Protein AF-A0A914NQ01-F1 (afdb_monomer_lite)

pLDDT: mean 90.84, std 10.66, range [45.16, 98.5]

Sequence (167 aa):
MDNNDEAKNRKHQFWQTQPVPGLGIKVEENTFIEAPLEVEKIRKEPYSLPEPFSWSEVDLLSNDQLDELYTLLNENYVEDDENMFRFDYGRDFLKWALTPSGWKNYWHCGVRAAGSKLLAFIAAIPALIRIYDKTIQMVEIILCVHKKLRSKRLAPVLIREITRRVN

Structure (mmCIF, N/CA/C/O backbone):
data_AF-A0A914NQ01-F1
#
_entry.id   AF-A0A914NQ01-F1
#
loop_
_atom_site.group_PDB
_atom_site.id
_atom_site.type_symbol
_atom_site.label_atom_id
_atom_site.label_alt_id
_atom_site.label_comp_id
_atom_site.label_asym_id
_atom_site.label_entity_id
_atom_site.label_seq_id
_atom_site.pdbx_PDB_ins_code
_atom_site.Cartn_x
_atom_site.Cartn_y
_atom_site.Cartn_z
_atom_site.occupancy
_atom_site.B_iso_or_equiv
_atom_site.auth_seq_id
_atom_site.auth_comp_id
_atom_site.auth_asym_id
_atom_site.auth_atom_id
_atom_site.pdbx_PDB_model_num
ATOM 1 N N . MET A 1 1 ? 4.210 28.873 -11.752 1.00 45.16 1 MET A N 1
ATOM 2 C CA . MET A 1 1 ? 5.509 28.191 -11.926 1.00 45.16 1 MET A CA 1
ATOM 3 C C . MET A 1 1 ? 5.188 26.786 -12.379 1.00 45.16 1 MET A C 1
ATOM 5 O O . MET A 1 1 ? 4.263 26.212 -11.818 1.00 45.16 1 MET A O 1
ATOM 9 N N . ASP A 1 2 ? 5.847 26.274 -13.416 1.00 49.50 2 ASP A N 1
ATOM 10 C CA . ASP A 1 2 ? 5.610 24.897 -13.857 1.00 49.50 2 ASP A CA 1
ATOM 11 C C . ASP A 1 2 ? 5.926 23.935 -12.703 1.00 49.50 2 ASP A C 1
ATOM 13 O O . ASP A 1 2 ? 6.991 24.030 -12.089 1.00 49.50 2 ASP A O 1
ATOM 17 N N . ASN A 1 3 ? 5.023 22.991 -12.414 1.00 57.00 3 ASN A N 1
ATOM 18 C CA . ASN A 1 3 ? 5.181 21.987 -11.344 1.00 57.00 3 ASN A CA 1
ATOM 19 C C . ASN A 1 3 ? 6.533 21.244 -11.410 1.00 57.00 3 ASN A C 1
ATOM 21 O O . ASN A 1 3 ? 7.048 20.759 -10.401 1.00 57.00 3 ASN A O 1
ATOM 25 N N . ASN A 1 4 ? 7.124 21.172 -12.604 1.00 59.50 4 ASN A N 1
ATOM 26 C CA . ASN A 1 4 ? 8.396 20.511 -12.860 1.00 59.50 4 ASN A CA 1
ATOM 27 C C . ASN A 1 4 ? 9.608 21.277 -12.288 1.00 59.50 4 ASN A C 1
ATOM 29 O O . ASN A 1 4 ? 10.598 20.658 -11.896 1.00 59.50 4 ASN A O 1
ATOM 33 N N . ASP A 1 5 ? 9.535 22.607 -12.192 1.00 64.38 5 ASP A N 1
ATOM 34 C CA . ASP A 1 5 ? 10.613 23.428 -11.628 1.00 64.38 5 ASP A CA 1
ATOM 35 C C . ASP A 1 5 ? 10.584 23.438 -10.095 1.00 64.38 5 ASP A C 1
ATOM 37 O O . ASP A 1 5 ? 11.636 23.454 -9.452 1.00 64.38 5 ASP A O 1
ATOM 41 N N . GLU A 1 6 ? 9.401 23.324 -9.483 1.00 71.50 6 GLU A N 1
ATOM 42 C CA . GLU A 1 6 ? 9.300 23.128 -8.034 1.00 71.50 6 GLU A CA 1
ATOM 43 C C . GLU A 1 6 ? 9.883 21.784 -7.587 1.00 71.50 6 GLU A C 1
ATOM 45 O O . GLU A 1 6 ? 10.572 21.719 -6.567 1.00 71.50 6 GLU A O 1
ATOM 50 N N . ALA A 1 7 ? 9.636 20.709 -8.342 1.00 77.44 7 ALA A N 1
ATOM 51 C CA . ALA A 1 7 ? 10.122 19.373 -8.006 1.00 77.44 7 ALA A CA 1
ATOM 52 C C . ALA A 1 7 ? 11.658 19.293 -8.013 1.00 77.44 7 ALA A C 1
ATOM 54 O O . ALA A 1 7 ? 12.250 18.747 -7.083 1.00 77.44 7 ALA A O 1
ATOM 55 N N . LYS A 1 8 ? 12.318 19.899 -9.010 1.00 74.44 8 LYS A N 1
ATOM 56 C CA . LYS A 1 8 ? 13.790 19.924 -9.115 1.00 74.44 8 LYS A CA 1
ATOM 57 C C . LYS A 1 8 ? 14.463 20.605 -7.922 1.00 74.44 8 LYS A C 1
ATOM 59 O O . LYS A 1 8 ? 15.559 20.214 -7.531 1.00 74.44 8 LYS A O 1
ATOM 64 N N . ASN A 1 9 ? 13.794 21.591 -7.327 1.00 77.25 9 ASN A N 1
ATOM 65 C CA . ASN A 1 9 ? 14.318 22.367 -6.205 1.00 77.25 9 ASN A CA 1
ATOM 66 C C . ASN A 1 9 ? 14.029 21.728 -4.830 1.00 77.25 9 ASN A C 1
ATOM 68 O O . ASN A 1 9 ? 14.528 22.207 -3.810 1.00 77.25 9 ASN A O 1
ATOM 72 N N . ARG A 1 10 ? 13.241 20.643 -4.761 1.00 84.38 10 ARG A N 1
ATOM 73 C CA . ARG A 1 10 ? 12.895 19.960 -3.503 1.00 84.38 10 ARG A CA 1
ATOM 74 C C . ARG A 1 10 ? 13.868 18.824 -3.175 1.00 84.38 10 ARG A C 1
ATOM 76 O O . ARG A 1 10 ? 14.221 17.989 -4.002 1.00 84.38 10 ARG A O 1
ATOM 83 N N . LYS A 1 11 ? 14.254 18.725 -1.896 1.00 87.19 11 LYS A N 1
ATOM 84 C CA . LYS A 1 11 ? 15.086 17.622 -1.386 1.00 87.19 11 LYS A CA 1
ATOM 85 C C . LYS A 1 11 ? 14.224 16.427 -0.964 1.00 87.19 11 LYS A C 1
ATOM 87 O O . LYS A 1 11 ? 13.665 16.406 0.134 1.00 87.19 11 LYS A O 1
ATOM 92 N N . HIS A 1 12 ? 14.164 15.395 -1.802 1.00 91.19 12 HIS A N 1
ATOM 93 C CA . HIS A 1 12 ? 13.368 14.185 -1.562 1.00 91.19 12 HIS A CA 1
ATOM 94 C C . HIS A 1 12 ? 14.128 13.120 -0.745 1.00 91.19 12 HIS A C 1
ATOM 96 O O . HIS A 1 12 ? 14.523 12.087 -1.274 1.00 91.19 12 HIS A O 1
ATOM 102 N N . GLN A 1 13 ? 14.305 13.352 0.563 1.00 92.81 13 GLN A N 1
ATOM 103 C CA . GLN A 1 13 ? 15.127 12.501 1.452 1.00 92.81 13 GLN A CA 1
ATOM 104 C C . GLN A 1 13 ? 14.793 11.000 1.398 1.00 92.81 13 GLN A C 1
ATOM 106 O O . GLN A 1 13 ? 15.689 10.171 1.485 1.00 92.81 13 GLN A O 1
ATOM 111 N N . PHE A 1 14 ? 13.507 10.648 1.296 1.00 95.25 14 PHE A N 1
ATOM 112 C CA . PHE A 1 14 ? 13.089 9.249 1.200 1.00 95.25 14 PHE A CA 1
ATOM 113 C C . PHE A 1 14 ? 13.419 8.666 -0.178 1.00 95.25 14 PHE A C 1
ATOM 115 O O . PHE A 1 14 ? 14.150 7.684 -0.259 1.00 95.25 14 PHE A O 1
ATOM 122 N N . TRP A 1 15 ? 12.933 9.297 -1.251 1.00 95.38 15 TRP A N 1
ATOM 123 C CA . TRP A 1 15 ? 13.057 8.788 -2.621 1.00 95.38 15 TRP A CA 1
ATOM 124 C C . TRP A 1 15 ? 14.495 8.717 -3.131 1.00 95.38 15 TRP A C 1
ATOM 126 O O . TRP A 1 15 ? 14.803 7.830 -3.911 1.00 95.38 15 TRP A O 1
ATOM 136 N N . GLN A 1 16 ? 15.396 9.560 -2.617 1.00 93.50 16 GLN A N 1
ATOM 137 C CA . GLN A 1 16 ? 16.838 9.462 -2.887 1.00 93.50 16 GLN A CA 1
ATOM 138 C C . GLN A 1 16 ? 17.465 8.129 -2.437 1.00 93.50 16 GLN A C 1
ATOM 140 O O . GLN A 1 16 ? 18.587 7.831 -2.824 1.00 93.50 16 GLN A O 1
ATOM 145 N N . THR A 1 17 ? 16.767 7.347 -1.607 1.00 94.06 17 THR A N 1
ATOM 146 C CA . THR A 1 17 ? 17.218 6.032 -1.119 1.00 94.06 17 THR A C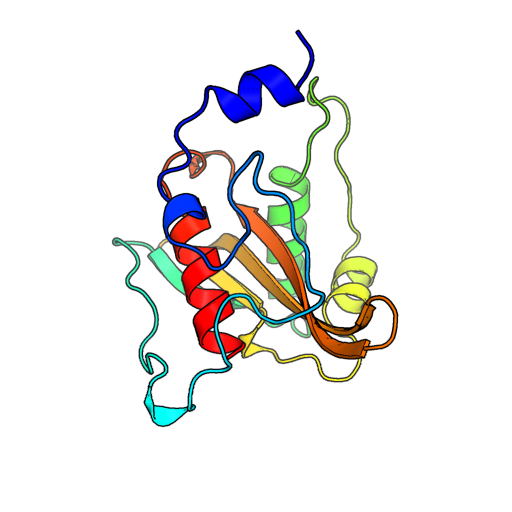A 1
ATOM 147 C C . THR A 1 17 ? 16.464 4.863 -1.751 1.00 94.06 17 THR A C 1
ATOM 149 O O . THR A 1 17 ? 16.600 3.741 -1.278 1.00 94.06 17 THR A O 1
ATOM 152 N N . GLN A 1 18 ? 15.574 5.122 -2.712 1.00 96.38 18 GLN A N 1
ATOM 153 C CA . GLN A 1 18 ? 14.716 4.106 -3.327 1.00 96.38 18 GLN A CA 1
ATOM 154 C C . GLN A 1 18 ? 15.193 3.810 -4.756 1.00 96.38 18 GLN A C 1
ATOM 156 O O . GLN A 1 18 ? 15.761 4.707 -5.384 1.00 96.38 18 GLN A O 1
ATOM 161 N N . PRO A 1 19 ? 14.931 2.604 -5.294 1.00 95.25 19 PRO A N 1
ATOM 162 C CA . PRO A 1 19 ? 15.317 2.222 -6.651 1.00 95.25 19 PRO A CA 1
ATOM 163 C C . PRO A 1 19 ? 14.394 2.883 -7.685 1.00 95.25 19 PRO A C 1
ATOM 165 O O . PRO A 1 19 ? 13.566 2.234 -8.318 1.00 95.25 19 PRO A O 1
ATOM 168 N N . VAL A 1 20 ? 14.503 4.203 -7.822 1.00 94.94 20 VAL A N 1
ATOM 169 C CA . VAL A 1 20 ? 13.789 5.024 -8.807 1.00 94.94 20 VAL A CA 1
ATOM 170 C C . VAL A 1 20 ? 14.776 5.983 -9.478 1.00 94.94 20 VAL A C 1
ATOM 172 O O . VAL A 1 20 ? 15.729 6.419 -8.825 1.00 94.94 20 VAL A O 1
ATOM 175 N N . PRO A 1 21 ? 14.593 6.344 -10.761 1.00 92.69 21 PRO A N 1
ATOM 176 C CA . PRO A 1 21 ? 15.502 7.270 -11.422 1.00 92.69 21 PRO A CA 1
ATOM 177 C C . PRO A 1 21 ? 15.472 8.640 -10.739 1.00 92.69 21 PRO A C 1
ATOM 179 O O . PRO A 1 21 ? 14.413 9.144 -10.358 1.00 92.69 21 PRO A O 1
ATOM 182 N N . GLY A 1 22 ? 16.640 9.262 -10.603 1.00 88.56 22 GLY A N 1
ATOM 183 C CA . GLY A 1 22 ? 16.742 10.636 -10.123 1.00 88.56 22 GLY A CA 1
ATOM 184 C C . GLY A 1 22 ? 16.104 11.633 -11.095 1.00 88.56 22 GLY A C 1
ATOM 185 O O . GLY A 1 22 ? 16.069 11.413 -12.308 1.00 88.56 22 GLY A O 1
ATOM 186 N N . LEU A 1 23 ? 15.632 12.768 -10.570 1.00 88.31 23 LEU A N 1
ATOM 187 C CA . LEU A 1 23 ? 15.094 13.847 -11.401 1.00 88.31 23 LEU A CA 1
ATOM 188 C C . LEU A 1 23 ? 16.161 14.346 -12.388 1.00 88.31 23 LEU A C 1
ATOM 190 O O . LEU A 1 23 ? 17.277 14.674 -11.990 1.00 88.31 23 LEU A O 1
ATOM 194 N N . GLY A 1 24 ? 15.804 14.418 -13.672 1.00 84.25 24 GLY A N 1
ATOM 195 C CA . GLY A 1 24 ? 16.699 14.873 -14.742 1.00 84.25 24 GLY A CA 1
ATOM 196 C C . GLY A 1 24 ? 17.671 13.816 -15.277 1.00 84.25 24 GLY A C 1
ATOM 197 O O . GLY A 1 24 ? 18.418 14.119 -16.204 1.00 84.25 24 GLY A O 1
ATOM 198 N N . ILE A 1 25 ? 17.656 12.585 -14.752 1.00 88.00 25 ILE A N 1
ATOM 199 C CA . ILE A 1 25 ? 18.428 11.478 -15.327 1.00 88.00 25 ILE A CA 1
ATOM 200 C C . ILE A 1 25 ? 17.735 10.991 -16.603 1.00 88.00 25 ILE A C 1
ATOM 202 O O . ILE A 1 25 ? 16.537 10.702 -16.606 1.00 88.00 25 ILE A O 1
ATOM 206 N N . LYS A 1 26 ? 18.500 10.875 -17.690 1.00 91.19 26 LYS A N 1
ATOM 207 C CA . LYS A 1 26 ? 18.041 10.247 -18.929 1.00 91.19 26 LYS A CA 1
ATOM 208 C C . LYS A 1 26 ? 18.172 8.729 -18.797 1.00 91.19 26 LYS A C 1
ATOM 210 O O . LYS A 1 26 ? 19.260 8.228 -18.537 1.00 91.19 26 LYS A O 1
ATOM 215 N N . VAL A 1 27 ? 17.064 8.012 -18.966 1.00 92.19 27 VAL A N 1
ATOM 216 C CA . VAL A 1 27 ? 17.040 6.542 -18.963 1.00 92.19 27 VAL A CA 1
ATOM 217 C C . VAL A 1 27 ? 17.321 6.050 -20.380 1.00 92.19 27 VAL A C 1
ATOM 219 O O . VAL A 1 27 ? 16.594 6.407 -21.306 1.00 92.19 27 VAL A O 1
ATOM 222 N N . GLU A 1 28 ? 18.385 5.267 -20.552 1.00 93.62 28 GLU A N 1
ATOM 223 C CA . GLU A 1 28 ? 18.828 4.779 -21.869 1.00 93.62 28 GLU A CA 1
ATOM 224 C C . GLU A 1 28 ? 18.459 3.311 -22.122 1.00 93.62 28 GLU A C 1
ATOM 226 O O . GLU A 1 28 ? 18.387 2.885 -23.272 1.00 93.62 28 GLU A O 1
ATOM 231 N N . GLU A 1 29 ? 18.150 2.555 -21.065 1.00 92.94 29 GLU A N 1
ATOM 232 C CA . GLU A 1 29 ? 17.853 1.125 -21.138 1.00 92.94 29 GLU A CA 1
ATOM 233 C C . GLU A 1 29 ? 16.543 0.770 -20.421 1.00 92.94 29 GLU A C 1
ATOM 235 O O . GLU A 1 29 ? 16.242 1.276 -19.339 1.00 92.94 29 GLU A O 1
ATOM 240 N N . ASN A 1 30 ? 15.771 -0.152 -21.006 1.00 93.00 30 ASN A N 1
ATOM 241 C CA . ASN A 1 30 ? 14.576 -0.732 -20.389 1.00 93.00 30 ASN A CA 1
ATOM 242 C C . ASN A 1 30 ? 14.981 -1.905 -19.480 1.00 93.00 30 ASN A C 1
ATOM 244 O O . ASN A 1 30 ? 14.906 -3.062 -19.895 1.00 93.00 30 ASN A O 1
ATOM 248 N N . THR A 1 31 ? 15.473 -1.638 -18.270 1.00 92.38 31 THR A N 1
ATOM 249 C CA . THR A 1 31 ? 15.915 -2.678 -17.321 1.00 92.38 31 THR A CA 1
ATOM 250 C C . THR A 1 31 ? 15.604 -2.314 -15.865 1.00 92.38 31 THR A C 1
ATOM 252 O O . THR A 1 31 ? 15.124 -1.218 -15.578 1.00 92.38 31 THR A O 1
ATOM 255 N N . PHE A 1 32 ? 15.825 -3.255 -14.945 1.00 91.44 32 PHE A N 1
ATOM 256 C CA . PHE A 1 32 ? 15.694 -3.019 -13.509 1.00 91.44 32 PHE A CA 1
ATOM 257 C C . PHE A 1 32 ? 16.762 -2.033 -13.013 1.00 91.44 32 PHE A C 1
ATOM 259 O O . PHE A 1 32 ? 17.892 -2.038 -13.493 1.00 91.44 32 PHE A O 1
ATOM 266 N N . ILE A 1 33 ? 16.410 -1.203 -12.029 1.00 93.38 33 ILE A N 1
ATOM 267 C CA . ILE A 1 33 ? 17.367 -0.283 -11.388 1.00 93.38 33 ILE A CA 1
ATOM 268 C C . ILE A 1 33 ? 18.263 -1.056 -10.418 1.00 93.38 33 ILE A C 1
ATOM 270 O O . ILE A 1 33 ? 19.477 -0.886 -10.411 1.00 93.38 33 ILE A O 1
ATOM 274 N N . GLU A 1 34 ? 17.657 -1.955 -9.646 1.00 91.50 34 GLU A N 1
ATOM 275 C CA . GLU A 1 34 ? 18.335 -2.920 -8.786 1.00 91.50 34 GLU A CA 1
ATOM 276 C C . GLU A 1 34 ? 17.865 -4.324 -9.171 1.00 91.50 34 GLU A C 1
ATOM 278 O O . GLU A 1 34 ? 16.684 -4.530 -9.461 1.00 91.50 34 GLU A O 1
ATOM 283 N N . ALA A 1 35 ? 18.786 -5.287 -9.212 1.00 87.75 35 ALA A N 1
ATOM 284 C CA . ALA A 1 35 ? 18.438 -6.671 -9.516 1.00 87.75 35 ALA A CA 1
ATOM 285 C C . ALA A 1 35 ? 17.520 -7.258 -8.424 1.00 87.75 35 ALA A C 1
ATOM 287 O O . ALA A 1 35 ? 17.637 -6.857 -7.262 1.00 87.75 35 ALA A O 1
ATOM 288 N N . PRO A 1 36 ? 16.643 -8.226 -8.762 1.00 87.69 36 PRO A N 1
ATOM 289 C CA . PRO A 1 36 ? 15.819 -8.909 -7.772 1.00 87.69 36 PRO A CA 1
ATOM 290 C C . PRO A 1 36 ? 16.660 -9.471 -6.624 1.00 87.69 36 PRO A C 1
ATOM 292 O O . PRO A 1 36 ? 17.701 -10.096 -6.843 1.00 87.69 36 PRO A O 1
ATOM 295 N N . LEU A 1 37 ? 16.200 -9.243 -5.396 1.00 89.94 37 LEU A N 1
ATOM 296 C CA . LEU A 1 37 ? 16.843 -9.776 -4.203 1.00 89.94 37 LEU A CA 1
ATOM 297 C C . LEU A 1 37 ? 16.510 -11.262 -4.042 1.00 89.94 37 LEU A C 1
ATOM 299 O O . LEU A 1 37 ? 15.396 -11.699 -4.320 1.00 89.94 37 LEU A O 1
ATOM 303 N N . GLU A 1 38 ? 17.473 -12.029 -3.535 1.00 92.56 38 GLU A N 1
ATOM 304 C CA . GLU A 1 38 ? 17.213 -13.373 -3.014 1.00 92.56 38 GLU A CA 1
ATOM 305 C C . GLU A 1 38 ? 16.305 -13.277 -1.784 1.00 92.56 38 GLU A C 1
ATOM 307 O O . GLU A 1 38 ? 16.502 -12.401 -0.934 1.00 92.56 38 GLU A O 1
ATOM 312 N N . VAL A 1 39 ? 15.345 -14.197 -1.663 1.00 91.06 39 VAL A N 1
ATOM 313 C CA . VAL A 1 39 ? 14.330 -14.184 -0.595 1.00 91.06 39 VAL A CA 1
ATOM 314 C C . VAL A 1 39 ? 14.975 -14.192 0.796 1.00 91.06 39 VAL A C 1
ATOM 316 O O . VAL A 1 39 ? 14.499 -13.546 1.727 1.00 91.06 39 VAL A O 1
ATOM 319 N N . GLU A 1 40 ? 16.121 -14.852 0.938 1.00 94.12 40 GLU A N 1
ATOM 320 C CA . GLU A 1 40 ? 16.896 -14.948 2.174 1.00 94.12 40 GLU A CA 1
ATOM 321 C C . GLU A 1 40 ? 17.482 -13.605 2.626 1.00 94.12 40 GLU A C 1
ATOM 323 O O . GLU A 1 40 ? 17.720 -13.409 3.821 1.00 94.12 40 GLU A O 1
ATOM 328 N N . LYS A 1 41 ? 17.712 -12.680 1.686 1.00 93.81 41 LYS A N 1
ATOM 329 C CA . LYS A 1 41 ? 18.238 -11.331 1.949 1.00 93.81 41 LYS A CA 1
ATOM 330 C C . LYS A 1 41 ? 17.131 -10.342 2.320 1.00 93.81 41 LYS A C 1
ATOM 332 O O . LYS A 1 41 ? 17.430 -9.227 2.751 1.00 93.81 41 LYS A O 1
ATOM 337 N N . ILE A 1 42 ? 15.863 -10.731 2.183 1.00 94.81 42 ILE A N 1
ATOM 338 C CA . ILE A 1 42 ? 14.717 -9.892 2.528 1.00 94.81 42 ILE A CA 1
ATOM 339 C C . ILE A 1 42 ? 14.517 -9.894 4.042 1.00 94.81 42 ILE A C 1
ATOM 341 O O . ILE A 1 42 ? 14.595 -10.914 4.731 1.00 94.81 42 ILE A O 1
ATOM 345 N N . ARG A 1 43 ? 14.227 -8.711 4.586 1.00 96.06 43 ARG A N 1
ATOM 346 C CA . ARG A 1 43 ? 13.894 -8.540 6.000 1.00 96.06 43 ARG A CA 1
ATOM 347 C C . ARG A 1 43 ? 12.657 -9.381 6.361 1.00 96.06 43 ARG A C 1
ATOM 349 O O . ARG A 1 43 ? 11.569 -9.160 5.833 1.00 96.06 43 ARG A O 1
ATOM 356 N N . LYS A 1 44 ? 12.813 -10.293 7.323 1.00 95.56 44 LYS A N 1
ATOM 357 C CA . LYS A 1 44 ? 11.733 -11.185 7.788 1.00 95.56 44 LYS A CA 1
ATOM 358 C C . LYS A 1 44 ? 10.722 -10.478 8.692 1.00 95.56 44 LYS A C 1
ATOM 360 O O . LYS A 1 44 ? 9.521 -10.663 8.535 1.00 95.56 44 LYS A O 1
ATOM 365 N N . GLU A 1 45 ? 11.218 -9.625 9.583 1.00 96.62 45 GLU A N 1
ATOM 366 C CA . GLU A 1 45 ? 10.389 -8.912 10.556 1.00 96.62 45 GLU A CA 1
ATOM 367 C C . GLU A 1 45 ? 9.784 -7.623 9.980 1.00 96.62 45 GLU A C 1
ATOM 369 O O . GLU A 1 45 ? 10.463 -6.919 9.223 1.00 96.62 45 GLU A O 1
ATOM 374 N N . PRO A 1 46 ? 8.563 -7.233 10.382 1.00 97.44 46 PRO A N 1
ATOM 375 C CA . PRO A 1 46 ? 7.978 -5.954 9.994 1.00 97.44 46 PRO A CA 1
ATOM 376 C C . PRO A 1 46 ? 8.859 -4.753 10.363 1.00 97.44 46 PRO A C 1
ATOM 378 O O . PRO A 1 46 ? 9.675 -4.797 11.295 1.00 97.44 46 PRO A O 1
ATOM 381 N N . TYR A 1 47 ? 8.705 -3.642 9.644 1.00 97.44 47 TYR A N 1
ATOM 382 C CA . TYR A 1 47 ? 9.298 -2.372 10.072 1.00 97.44 47 TYR A CA 1
ATOM 383 C C . TYR A 1 47 ? 8.655 -1.878 11.374 1.00 97.44 47 TYR A C 1
ATOM 385 O O . TYR A 1 47 ? 7.459 -2.045 11.595 1.00 97.44 47 TYR A O 1
ATOM 393 N N . SER A 1 48 ? 9.444 -1.255 12.247 1.00 95.69 48 SER A N 1
ATOM 394 C CA . SER A 1 48 ? 8.946 -0.760 13.532 1.00 95.69 48 SER A CA 1
ATOM 395 C C . SER A 1 48 ? 7.999 0.428 13.349 1.00 95.69 48 SER A C 1
ATOM 397 O O . SER A 1 48 ? 8.264 1.329 12.550 1.00 95.69 48 SER A O 1
ATOM 399 N N . LEU A 1 49 ? 6.931 0.448 14.142 1.00 94.94 49 LEU A N 1
ATOM 400 C CA . LEU A 1 49 ? 6.036 1.588 14.310 1.00 94.94 49 LEU A CA 1
ATOM 401 C C . LEU A 1 49 ? 6.221 2.166 15.721 1.00 94.94 49 LEU A C 1
ATOM 403 O O . LEU A 1 49 ? 6.551 1.416 16.639 1.00 94.94 49 LEU A O 1
ATOM 407 N N . PRO A 1 50 ? 6.051 3.484 15.915 1.00 90.69 50 PRO A N 1
ATOM 408 C CA . PRO A 1 50 ? 6.065 4.055 17.253 1.00 90.69 50 PRO A CA 1
ATOM 409 C C . PRO A 1 50 ? 4.796 3.658 18.017 1.00 90.69 50 PRO A C 1
ATOM 411 O O . PRO A 1 50 ? 3.716 3.600 17.435 1.00 90.69 50 PRO A O 1
ATOM 414 N N . GLU A 1 51 ? 4.903 3.454 19.328 1.00 89.81 51 GLU A N 1
ATOM 415 C CA . GLU A 1 51 ? 3.730 3.334 20.203 1.00 89.81 51 GLU A CA 1
ATOM 416 C C . GLU A 1 51 ? 2.823 4.579 20.065 1.00 89.81 51 GLU A C 1
ATOM 418 O O . GLU A 1 51 ? 3.341 5.698 19.947 1.00 89.81 51 GLU A O 1
ATOM 423 N N . PRO A 1 52 ? 1.480 4.441 20.073 1.00 92.06 52 PRO A N 1
ATOM 424 C CA . PRO A 1 52 ? 0.684 3.225 20.285 1.00 92.06 52 PRO A CA 1
ATOM 425 C C . PRO A 1 52 ? 0.239 2.542 18.974 1.00 92.06 52 PRO A C 1
ATOM 427 O O . PRO A 1 52 ? -0.872 2.005 18.900 1.00 92.06 52 PRO A O 1
ATOM 430 N N . PHE A 1 53 ? 1.023 2.654 17.895 1.00 95.25 53 PHE A N 1
ATOM 431 C CA . PHE A 1 53 ? 0.640 2.137 16.582 1.00 95.25 53 PHE A CA 1
ATOM 432 C C . PHE A 1 53 ? 1.099 0.696 16.366 1.00 95.25 53 PHE A C 1
ATOM 434 O O . PHE A 1 53 ? 2.236 0.339 16.664 1.00 95.25 53 PHE A O 1
ATOM 441 N N . SER A 1 54 ? 0.236 -0.106 15.749 1.00 96.19 54 SER A N 1
ATOM 442 C CA . SER A 1 54 ? 0.533 -1.485 15.371 1.00 96.19 54 SER A CA 1
ATOM 443 C C . SER A 1 54 ? 0.110 -1.788 13.936 1.00 96.19 54 SER A C 1
ATOM 445 O O . SER A 1 54 ? -0.790 -1.155 13.374 1.00 96.19 54 SER A O 1
ATOM 447 N N . TRP A 1 55 ? 0.785 -2.769 13.336 1.00 97.19 55 TRP A N 1
ATOM 448 C CA . TRP A 1 55 ? 0.392 -3.331 12.050 1.00 97.19 55 TRP A CA 1
ATOM 449 C C . TRP A 1 55 ? -0.860 -4.193 12.199 1.00 97.19 55 TRP A C 1
ATOM 451 O O . TRP A 1 55 ? -1.053 -4.869 13.206 1.00 97.19 55 TRP A O 1
ATOM 461 N N . SER A 1 56 ? -1.681 -4.201 11.158 1.00 96.25 56 SER A N 1
ATOM 462 C CA . SER A 1 56 ? -2.819 -5.102 10.995 1.00 96.25 56 SER A CA 1
ATOM 463 C C . SER A 1 56 ? -2.943 -5.504 9.530 1.00 96.25 56 SER A C 1
ATOM 465 O O . SER A 1 56 ? -2.526 -4.755 8.646 1.00 96.25 56 SER A O 1
ATOM 467 N N . GLU A 1 57 ? -3.496 -6.680 9.271 1.00 96.69 57 GLU A N 1
ATOM 468 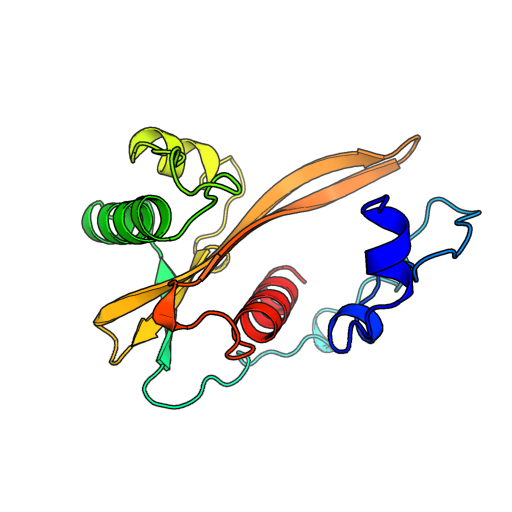C CA . GLU A 1 57 ? -3.943 -7.080 7.936 1.00 96.69 57 GLU A CA 1
ATOM 469 C C . GLU A 1 57 ? -5.436 -6.778 7.845 1.00 96.69 57 GLU A C 1
ATOM 471 O O . GLU A 1 57 ? -6.188 -7.175 8.736 1.00 96.69 57 GLU A O 1
ATOM 476 N N . VAL A 1 58 ? -5.847 -6.021 6.829 1.00 97.31 58 VAL A N 1
ATOM 477 C CA . VAL A 1 58 ? -7.247 -5.620 6.655 1.00 97.31 58 VAL A CA 1
ATOM 478 C C . VAL A 1 58 ? -7.951 -6.642 5.769 1.00 97.31 58 VAL A C 1
ATOM 480 O O . VAL A 1 58 ? -7.726 -6.688 4.559 1.00 97.31 58 VAL A O 1
ATOM 483 N N . ASP A 1 59 ? -8.817 -7.445 6.378 1.00 96.44 59 ASP A N 1
ATOM 484 C CA . ASP A 1 59 ? -9.591 -8.467 5.679 1.00 96.44 59 ASP A CA 1
ATOM 485 C C . ASP A 1 59 ? -10.813 -7.855 4.984 1.00 96.44 59 ASP A C 1
ATOM 487 O O . ASP A 1 59 ? -11.826 -7.555 5.613 1.00 96.44 59 ASP A O 1
ATOM 491 N N . LEU A 1 60 ? -10.740 -7.716 3.661 1.00 96.44 60 LEU A N 1
ATOM 492 C CA . LEU A 1 60 ? -11.822 -7.155 2.843 1.00 96.44 60 LEU A CA 1
ATOM 493 C C . LEU A 1 60 ? -12.981 -8.135 2.598 1.00 96.44 60 LEU A C 1
ATOM 495 O O . LEU A 1 60 ? -13.965 -7.784 1.940 1.00 96.44 60 LEU A O 1
ATOM 499 N N . LEU A 1 61 ? -12.881 -9.369 3.100 1.00 95.50 61 LEU A N 1
ATOM 500 C CA . LEU A 1 61 ? -14.005 -10.301 3.157 1.00 95.50 61 LEU A CA 1
ATOM 501 C C . LEU A 1 61 ? -14.860 -10.084 4.413 1.00 95.50 61 LEU A C 1
ATOM 503 O O . LEU A 1 61 ? -16.029 -10.472 4.410 1.00 95.50 61 LEU A O 1
ATOM 507 N N . SER A 1 62 ? -14.315 -9.421 5.438 1.00 97.00 62 SER A N 1
ATOM 508 C CA . SER A 1 62 ? -15.062 -8.958 6.604 1.00 97.00 62 SER A CA 1
ATOM 509 C C . SER A 1 62 ? -15.735 -7.618 6.314 1.00 97.00 62 SER A C 1
ATOM 511 O O . SER A 1 62 ? -15.071 -6.632 5.994 1.00 97.00 62 SER A O 1
ATOM 513 N N . ASN A 1 63 ? -17.060 -7.566 6.469 1.00 96.69 63 ASN A N 1
ATOM 514 C CA . ASN A 1 63 ? -17.821 -6.329 6.277 1.00 96.69 63 ASN A CA 1
ATOM 515 C C . ASN A 1 63 ? -17.372 -5.231 7.251 1.00 96.69 63 ASN A C 1
ATOM 517 O O . ASN A 1 63 ? -17.246 -4.084 6.843 1.00 96.69 63 ASN A O 1
ATOM 521 N N . ASP A 1 64 ? -17.051 -5.581 8.500 1.00 96.38 64 ASP A N 1
ATOM 522 C CA . ASP A 1 64 ? -16.618 -4.603 9.503 1.00 96.38 64 ASP A CA 1
ATOM 523 C C . ASP A 1 64 ? -15.302 -3.933 9.088 1.00 96.38 64 ASP A C 1
ATOM 525 O O . ASP A 1 64 ? -15.178 -2.712 9.116 1.00 96.38 64 ASP A O 1
ATOM 529 N N . GLN A 1 65 ? -14.324 -4.719 8.634 1.00 96.94 65 GLN A N 1
ATOM 530 C CA . GLN A 1 65 ? -13.024 -4.184 8.225 1.00 96.94 65 GLN A CA 1
ATOM 531 C C . GLN A 1 65 ? -13.081 -3.465 6.869 1.00 96.94 65 GLN A C 1
ATOM 533 O O . GLN A 1 65 ? -12.353 -2.492 6.655 1.00 96.94 65 GLN A O 1
ATOM 538 N N . LEU A 1 66 ? -13.962 -3.901 5.964 1.00 97.38 66 LEU A N 1
ATOM 539 C CA . LEU A 1 66 ? -14.249 -3.185 4.722 1.00 97.38 66 LEU A CA 1
ATOM 540 C C . LEU A 1 66 ? -14.870 -1.810 5.007 1.00 97.38 66 LEU A C 1
ATOM 542 O O . LEU A 1 66 ? -14.479 -0.822 4.384 1.00 97.38 66 LEU A O 1
ATOM 546 N N . ASP A 1 67 ? -15.773 -1.728 5.983 1.00 96.69 67 ASP A N 1
ATOM 547 C CA . ASP A 1 67 ? -16.382 -0.481 6.446 1.00 96.69 67 ASP A CA 1
ATOM 548 C C . ASP A 1 67 ? -15.355 0.468 7.070 1.00 96.69 67 ASP A C 1
ATOM 550 O O . ASP A 1 67 ? -15.394 1.681 6.831 1.00 96.69 67 ASP A O 1
ATOM 554 N N . GLU A 1 68 ? -14.391 -0.068 7.817 1.00 96.19 68 GLU A N 1
ATOM 555 C CA . GLU A 1 68 ? -13.269 0.714 8.334 1.00 96.19 68 GLU A CA 1
ATOM 556 C C . GLU A 1 68 ? -12.405 1.301 7.212 1.00 96.19 68 GLU A C 1
ATOM 558 O O . GLU A 1 68 ? -12.057 2.486 7.255 1.00 96.19 68 GLU A O 1
ATOM 563 N N . LEU A 1 69 ? -12.068 0.497 6.195 1.00 96.44 69 LEU A N 1
ATOM 564 C CA . LEU A 1 69 ? -11.284 0.962 5.051 1.00 96.44 69 LEU A CA 1
ATOM 565 C C . LEU A 1 69 ? -12.048 2.013 4.240 1.00 96.44 69 LEU A C 1
ATOM 567 O O . LEU A 1 69 ? -11.481 3.054 3.901 1.00 96.44 69 LEU A O 1
ATOM 571 N N . TYR A 1 70 ? -13.327 1.757 3.965 1.00 95.81 70 TYR A N 1
ATOM 572 C CA . TYR A 1 70 ? -14.225 2.707 3.315 1.00 95.81 70 TYR A CA 1
ATOM 573 C C . TYR A 1 70 ? -14.216 4.050 4.047 1.00 95.81 70 TYR A C 1
ATOM 575 O O . TYR A 1 70 ? -13.962 5.090 3.441 1.00 95.81 70 TYR A O 1
ATOM 583 N N . THR A 1 71 ? -14.411 4.023 5.367 1.00 94.88 71 THR A N 1
ATOM 584 C CA . THR A 1 71 ? -14.434 5.230 6.201 1.00 94.88 71 THR A CA 1
ATOM 585 C C . THR A 1 71 ? -13.099 5.970 6.137 1.00 94.88 71 THR A C 1
ATOM 587 O O . THR A 1 71 ? -13.074 7.184 5.926 1.00 94.88 71 THR A O 1
ATOM 590 N N . LEU A 1 72 ? -11.974 5.252 6.251 1.00 95.00 72 LEU A N 1
ATOM 591 C CA . LEU A 1 72 ? -10.645 5.850 6.137 1.00 95.00 72 LEU A CA 1
ATOM 592 C C . LEU A 1 72 ? -10.468 6.563 4.790 1.00 95.00 72 LEU A C 1
ATOM 594 O O . LEU A 1 72 ? -10.040 7.720 4.782 1.00 95.00 72 LEU A O 1
ATOM 598 N N . LEU A 1 73 ? -10.779 5.895 3.676 1.00 93.69 73 LEU A N 1
ATOM 599 C CA . LEU A 1 73 ? -10.588 6.442 2.333 1.00 93.69 73 LEU A CA 1
ATOM 600 C C . LEU A 1 73 ? -11.531 7.616 2.059 1.00 9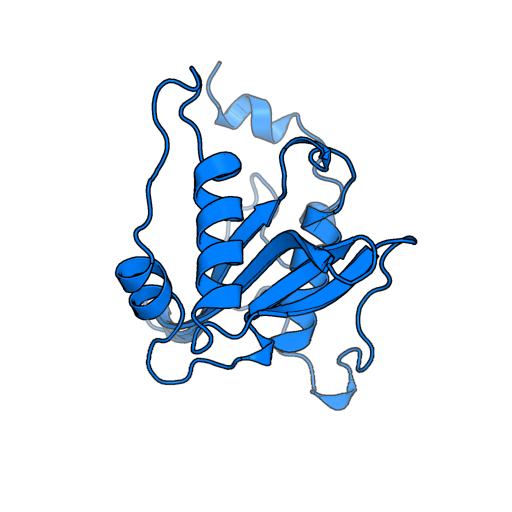3.69 73 LEU A C 1
ATOM 602 O O . LEU A 1 73 ? -11.064 8.676 1.655 1.00 93.69 73 LEU A O 1
ATOM 606 N N . ASN A 1 74 ? -12.819 7.479 2.357 1.00 90.06 74 ASN A N 1
ATOM 607 C CA . ASN A 1 74 ? -13.802 8.538 2.135 1.00 90.06 74 ASN A CA 1
ATOM 608 C C . ASN A 1 74 ? -13.443 9.839 2.887 1.00 90.06 74 ASN A C 1
ATOM 610 O O . ASN A 1 74 ? -13.589 10.947 2.372 1.00 90.06 74 ASN A O 1
ATOM 614 N N . GLU A 1 75 ? -12.914 9.724 4.108 1.00 90.00 75 GLU A N 1
ATOM 615 C CA . GLU A 1 75 ? -12.563 10.891 4.925 1.00 90.00 75 GLU A CA 1
ATOM 616 C C . GLU A 1 75 ? -11.160 11.460 4.639 1.00 90.00 75 GLU A C 1
ATOM 618 O O . GLU A 1 75 ? -10.899 12.637 4.930 1.00 90.00 75 GLU A O 1
ATOM 623 N N . ASN A 1 76 ? -10.231 10.639 4.128 1.00 89.94 76 ASN A N 1
ATOM 624 C CA . ASN A 1 76 ? -8.793 10.949 4.120 1.00 89.94 76 ASN A CA 1
ATOM 625 C C . ASN A 1 76 ? -8.060 10.686 2.797 1.00 89.94 76 ASN A C 1
ATOM 627 O O . ASN A 1 76 ? -6.852 10.941 2.738 1.00 89.94 76 ASN A O 1
ATOM 631 N N . TYR A 1 77 ? -8.719 10.165 1.767 1.00 83.94 77 TYR A N 1
ATOM 632 C CA . TYR A 1 77 ? -8.117 9.972 0.449 1.00 83.94 77 TYR A CA 1
ATOM 633 C C . TYR A 1 77 ? -8.195 11.250 -0.400 1.00 83.94 77 TYR A C 1
ATOM 635 O O . TYR A 1 77 ? -8.498 12.315 0.132 1.00 83.94 77 TYR A O 1
ATOM 643 N N . VAL A 1 78 ? -7.791 11.150 -1.668 1.00 70.81 78 VAL A N 1
ATOM 644 C CA . VAL A 1 78 ? -7.534 12.266 -2.592 1.00 70.81 78 VAL A CA 1
ATOM 645 C C . VAL A 1 78 ? -8.645 13.320 -2.553 1.00 70.81 78 VAL A C 1
ATOM 647 O O . VAL A 1 78 ? -9.821 13.010 -2.739 1.00 70.81 78 VAL A O 1
ATOM 650 N N . GLU A 1 79 ? -8.218 14.557 -2.316 1.00 66.88 79 GLU A N 1
ATOM 651 C CA . GLU A 1 79 ? -9.015 15.779 -2.393 1.00 66.88 79 GLU A CA 1
ATOM 652 C C . GLU A 1 79 ? -8.505 16.555 -3.612 1.00 66.88 79 GLU A C 1
ATOM 654 O O . GLU A 1 79 ? -7.318 16.469 -3.944 1.00 66.88 79 GLU A O 1
ATOM 659 N N . ASP A 1 80 ? -9.385 17.278 -4.294 1.00 65.12 80 ASP A N 1
ATOM 660 C CA . ASP A 1 80 ? -8.960 18.334 -5.209 1.00 65.12 80 ASP A CA 1
ATOM 661 C C . ASP A 1 80 ? -8.244 19.454 -4.434 1.00 65.12 80 ASP A C 1
ATOM 663 O O . ASP A 1 80 ? -8.359 19.558 -3.210 1.00 65.12 80 ASP A O 1
ATOM 667 N N . ASP A 1 81 ? -7.498 20.307 -5.139 1.00 58.16 81 ASP A N 1
ATOM 668 C CA . ASP A 1 81 ? -6.679 21.361 -4.519 1.00 58.16 81 ASP A CA 1
ATOM 669 C C . ASP A 1 81 ? -7.504 22.331 -3.641 1.00 58.16 81 ASP A C 1
ATOM 671 O O . ASP A 1 81 ? -6.970 22.959 -2.723 1.00 58.16 81 ASP A O 1
ATOM 675 N N . GLU A 1 82 ? -8.819 22.409 -3.878 1.00 59.69 82 GLU A N 1
ATOM 676 C CA . GLU A 1 82 ? -9.781 23.237 -3.142 1.00 59.69 82 GLU A CA 1
ATOM 677 C C . GLU A 1 82 ? -10.590 22.464 -2.073 1.00 59.69 82 GLU A C 1
ATOM 679 O O . GLU A 1 82 ? -11.350 23.068 -1.315 1.00 59.69 82 GLU A O 1
ATOM 684 N N . ASN A 1 83 ? -10.396 21.146 -1.935 1.00 61.81 83 ASN A N 1
ATOM 685 C CA . ASN A 1 83 ? -11.152 20.235 -1.058 1.00 61.81 83 ASN A CA 1
ATOM 686 C C . ASN A 1 83 ? -12.680 20.234 -1.275 1.00 61.81 83 ASN A C 1
ATOM 688 O O . ASN A 1 83 ? -13.437 19.958 -0.335 1.00 61.81 83 ASN A O 1
ATOM 692 N N . MET A 1 84 ? -13.148 20.545 -2.482 1.00 55.97 84 MET A N 1
ATOM 693 C CA . MET A 1 84 ? -14.562 20.524 -2.852 1.00 55.97 84 MET A CA 1
ATOM 694 C C . MET A 1 84 ? -15.048 19.134 -3.285 1.00 55.97 84 MET A C 1
ATOM 696 O O . MET A 1 84 ? -16.232 18.835 -3.129 1.00 55.97 84 MET A O 1
ATOM 700 N N . PHE A 1 85 ? -14.158 18.263 -3.774 1.00 62.72 85 PHE A N 1
ATOM 701 C CA . PHE A 1 85 ? -14.497 16.932 -4.283 1.00 62.72 85 PHE A CA 1
ATOM 702 C C . PHE A 1 85 ? -13.655 15.830 -3.635 1.00 62.72 85 PHE A C 1
ATOM 704 O O . PHE A 1 85 ? -12.440 15.942 -3.473 1.00 62.72 85 PHE A O 1
ATOM 711 N N . ARG A 1 86 ? -14.321 14.722 -3.290 1.00 69.69 86 ARG A N 1
ATOM 712 C CA . ARG A 1 86 ? -13.692 13.501 -2.776 1.00 69.69 86 ARG A CA 1
ATOM 713 C C . ARG A 1 86 ? -14.165 12.299 -3.573 1.00 69.69 86 ARG A C 1
ATOM 715 O O . ARG A 1 86 ? -15.338 12.214 -3.932 1.00 69.69 86 ARG A O 1
ATOM 722 N N . PHE A 1 87 ? -13.256 11.364 -3.818 1.00 71.69 87 PHE A N 1
ATOM 723 C CA . PHE A 1 87 ? -13.618 10.072 -4.388 1.00 71.69 87 PHE A CA 1
ATOM 724 C C . PHE A 1 87 ? -14.336 9.223 -3.335 1.00 71.69 87 PHE A C 1
ATOM 726 O O . PHE A 1 87 ? -13.714 8.753 -2.383 1.00 71.69 87 PHE A O 1
ATOM 733 N N . ASP A 1 88 ? -15.637 9.019 -3.531 1.00 83.19 88 ASP A N 1
ATOM 734 C CA . ASP A 1 88 ? -16.448 8.097 -2.737 1.00 83.19 88 ASP A CA 1
ATOM 735 C C . ASP A 1 88 ? -16.411 6.695 -3.366 1.00 83.19 88 ASP A C 1
ATOM 737 O O . ASP A 1 88 ? -17.240 6.320 -4.200 1.00 83.19 88 ASP A O 1
ATOM 741 N N . TYR A 1 89 ? -15.375 5.929 -3.022 1.00 85.50 89 TYR A N 1
ATOM 742 C CA . TYR A 1 89 ? -15.259 4.541 -3.457 1.00 85.50 89 TYR A CA 1
ATOM 743 C C . TYR A 1 89 ? -16.200 3.660 -2.640 1.00 85.50 89 TYR A C 1
ATOM 745 O O . TYR A 1 89 ? -15.892 3.312 -1.502 1.00 85.50 89 TYR A O 1
ATOM 753 N N . GLY A 1 90 ? -17.320 3.246 -3.233 1.00 92.75 90 GLY A N 1
ATOM 754 C CA . GLY A 1 90 ? -18.251 2.321 -2.589 1.00 92.75 90 GLY A CA 1
ATOM 755 C C . GLY A 1 90 ? -17.577 1.020 -2.123 1.00 92.75 90 GLY A C 1
ATOM 756 O O . GLY A 1 90 ? -16.609 0.549 -2.719 1.00 92.75 90 GLY A O 1
ATOM 757 N N . ARG A 1 91 ? -18.115 0.401 -1.068 1.00 96.06 91 ARG A N 1
ATOM 758 C CA . ARG A 1 91 ? -17.593 -0.848 -0.472 1.00 96.06 91 ARG A CA 1
ATOM 759 C C . ARG A 1 91 ? -17.396 -1.963 -1.499 1.00 96.06 91 ARG A C 1
ATOM 761 O O . ARG A 1 91 ? -16.331 -2.572 -1.544 1.00 96.06 91 ARG A O 1
ATOM 768 N N . ASP A 1 92 ? -18.392 -2.182 -2.358 1.00 96.12 92 ASP A N 1
ATOM 769 C CA . ASP A 1 92 ? -18.325 -3.202 -3.410 1.00 96.12 92 ASP A CA 1
ATOM 770 C C . ASP A 1 92 ? -17.223 -2.900 -4.427 1.00 96.12 92 ASP A C 1
ATOM 772 O O . ASP A 1 92 ? -16.523 -3.809 -4.868 1.00 96.12 92 ASP A O 1
ATOM 776 N N . PHE A 1 93 ? -17.018 -1.618 -4.748 1.00 95.56 93 PHE A N 1
ATOM 777 C CA . PHE A 1 93 ? -15.924 -1.187 -5.611 1.00 95.56 93 PHE A CA 1
ATOM 778 C C . PHE A 1 93 ? -14.568 -1.444 -4.953 1.00 95.56 93 PHE A C 1
ATOM 780 O O . PHE A 1 93 ? -13.689 -2.009 -5.594 1.00 95.56 93 PHE A O 1
ATOM 787 N N . LEU A 1 94 ? -14.393 -1.077 -3.677 1.00 95.75 94 LEU A N 1
ATOM 788 C CA . LEU A 1 94 ? -13.150 -1.329 -2.940 1.00 95.75 94 LEU A CA 1
ATOM 789 C C . LEU A 1 94 ? -12.838 -2.820 -2.878 1.00 95.75 94 LEU A C 1
ATOM 791 O O . LEU A 1 94 ? -11.710 -3.223 -3.150 1.00 95.75 94 LEU A O 1
ATOM 795 N N . LYS A 1 95 ? -13.843 -3.644 -2.573 1.00 96.62 95 LYS A N 1
ATOM 796 C CA . LYS A 1 95 ? -13.696 -5.096 -2.563 1.00 96.62 95 LYS A CA 1
ATOM 797 C C . LYS A 1 95 ? -13.290 -5.607 -3.942 1.00 96.62 95 LYS A C 1
ATOM 799 O O . LYS A 1 95 ? -12.294 -6.312 -4.045 1.00 96.62 95 LYS A O 1
ATOM 804 N N . TRP A 1 96 ? -14.004 -5.222 -4.997 1.00 96.19 96 TRP A N 1
ATOM 805 C CA . TRP A 1 96 ? -13.695 -5.620 -6.373 1.00 96.19 96 TRP A CA 1
ATOM 806 C C . TRP A 1 96 ? -12.282 -5.203 -6.809 1.00 96.19 96 TRP A C 1
ATOM 808 O O . TRP A 1 96 ? -11.532 -6.031 -7.321 1.00 96.19 96 TRP A O 1
ATOM 818 N N . ALA A 1 97 ? -11.900 -3.950 -6.560 1.00 95.88 97 ALA A N 1
ATOM 819 C CA . ALA A 1 97 ? -10.621 -3.391 -6.987 1.00 95.88 97 ALA A CA 1
ATOM 820 C C . ALA A 1 97 ? -9.426 -3.971 -6.214 1.00 95.88 97 ALA A C 1
ATOM 822 O O . ALA A 1 97 ? -8.357 -4.157 -6.787 1.00 95.88 97 ALA A O 1
ATOM 823 N N . LEU A 1 98 ? -9.594 -4.261 -4.919 1.00 96.94 98 LEU A N 1
ATOM 824 C CA . LEU A 1 98 ? -8.513 -4.725 -4.044 1.00 96.94 98 LEU A CA 1
ATOM 825 C C . LEU A 1 98 ? -8.435 -6.253 -3.917 1.00 96.94 98 LEU A C 1
ATOM 827 O O . LEU A 1 98 ? -7.471 -6.765 -3.359 1.00 96.94 98 LEU A O 1
ATOM 831 N N . THR A 1 99 ? -9.408 -7.007 -4.438 1.00 97.12 99 THR A N 1
ATOM 832 C CA . THR A 1 99 ? -9.390 -8.484 -4.399 1.00 97.12 99 THR A CA 1
ATOM 833 C C . THR A 1 99 ? -9.389 -9.162 -5.782 1.00 97.12 99 THR A C 1
ATOM 835 O O . THR A 1 99 ? -10.078 -10.170 -5.969 1.00 97.12 99 THR A O 1
ATOM 838 N N . PRO A 1 100 ? -8.617 -8.683 -6.784 1.00 96.44 100 PRO A N 1
ATOM 839 C CA . PRO A 1 100 ? -8.538 -9.374 -8.069 1.00 96.44 100 PRO A CA 1
ATOM 840 C C . PRO A 1 100 ? -7.827 -10.722 -7.922 1.00 96.44 100 PRO A C 1
ATOM 842 O O . PRO A 1 100 ? -7.117 -10.970 -6.951 1.00 96.44 100 PRO A O 1
ATOM 845 N N . SER A 1 101 ? -7.969 -11.603 -8.911 1.00 95.31 101 SER A N 1
ATOM 846 C CA . SER A 1 101 ? -7.310 -12.916 -8.897 1.00 95.31 101 SER A CA 1
ATOM 847 C C . SER A 1 101 ? -5.815 -12.818 -8.552 1.00 95.31 101 SER A C 1
ATOM 849 O O . SER A 1 101 ? -5.069 -12.079 -9.190 1.00 95.31 101 SER A O 1
ATOM 851 N N . GLY A 1 102 ? -5.375 -13.593 -7.556 1.00 95.44 102 GLY A N 1
ATOM 852 C CA . GLY A 1 102 ? -3.994 -13.588 -7.063 1.00 95.44 102 GLY A CA 1
ATOM 853 C C . GLY A 1 102 ? -3.713 -12.602 -5.924 1.00 95.44 102 GLY A C 1
ATOM 854 O O . GLY A 1 102 ? -2.575 -12.558 -5.450 1.00 95.44 102 GLY A O 1
ATOM 855 N N . TRP A 1 103 ? -4.711 -11.829 -5.474 1.00 96.38 103 TRP A N 1
ATOM 856 C CA . TRP A 1 103 ? -4.591 -10.981 -4.287 1.00 96.38 103 TRP A CA 1
ATOM 857 C C . TRP A 1 103 ? -4.186 -11.793 -3.053 1.00 96.38 103 TRP A C 1
ATOM 859 O O . TRP A 1 103 ? -4.432 -12.999 -2.952 1.00 96.38 103 TRP A O 1
ATOM 869 N N . LYS A 1 104 ? -3.563 -11.114 -2.090 1.00 96.50 104 LYS A N 1
ATOM 870 C CA . LYS A 1 104 ? -3.103 -11.730 -0.847 1.00 96.50 104 LYS A CA 1
ATOM 871 C C . LYS A 1 104 ? -3.512 -10.859 0.327 1.00 96.50 104 LYS A C 1
ATOM 873 O O . LYS A 1 104 ? -3.207 -9.672 0.334 1.00 96.50 104 LYS A O 1
ATOM 878 N N . ASN A 1 105 ? -4.141 -11.447 1.342 1.00 95.19 105 ASN A N 1
ATOM 879 C CA . ASN A 1 105 ? -4.616 -10.687 2.503 1.00 95.19 105 ASN A CA 1
ATOM 880 C C . ASN A 1 105 ? -3.492 -9.916 3.209 1.00 95.19 105 ASN A C 1
ATOM 882 O O . ASN A 1 105 ? -3.643 -8.750 3.559 1.00 95.19 105 ASN A O 1
ATOM 886 N N . TYR A 1 106 ? -2.309 -10.524 3.310 1.00 96.50 106 TYR A N 1
ATOM 887 C CA . TYR A 1 106 ? -1.153 -9.884 3.929 1.00 96.50 106 TYR A CA 1
ATOM 888 C C . TYR A 1 106 ? -0.579 -8.708 3.115 1.00 96.50 106 TYR A C 1
ATOM 890 O O . TYR A 1 106 ? 0.277 -7.986 3.626 1.00 96.50 106 TYR A O 1
ATOM 898 N N . TRP A 1 107 ? -1.031 -8.471 1.877 1.00 98.12 107 TRP A N 1
ATOM 899 C CA . TRP A 1 107 ? -0.724 -7.254 1.117 1.00 98.12 107 TRP A CA 1
ATOM 900 C C . TRP A 1 107 ? -1.652 -6.082 1.448 1.00 98.12 107 TRP A C 1
ATOM 902 O O . TRP A 1 107 ? -1.363 -4.969 1.024 1.00 98.12 107 TRP A O 1
ATOM 912 N N . HIS A 1 108 ? -2.718 -6.284 2.225 1.00 98.31 108 HIS A N 1
ATOM 913 C CA . HIS A 1 108 ? -3.604 -5.227 2.718 1.00 98.31 108 HIS A CA 1
ATOM 914 C C . HIS A 1 108 ? -3.135 -4.737 4.089 1.00 98.31 108 HIS A C 1
ATOM 916 O O . HIS A 1 108 ? -3.647 -5.125 5.139 1.00 98.31 108 HIS A O 1
ATOM 922 N N . CYS A 1 109 ? -2.114 -3.888 4.090 1.00 98.06 109 CYS A N 1
ATOM 923 C CA . CYS A 1 109 ? -1.434 -3.441 5.298 1.00 98.06 109 CYS A CA 1
ATOM 924 C C . CYS A 1 109 ? -2.149 -2.242 5.933 1.00 98.06 109 CYS A C 1
ATOM 926 O O . CYS A 1 109 ? -2.103 -1.128 5.411 1.00 98.06 109 CYS A O 1
ATOM 928 N N . GLY A 1 110 ? -2.745 -2.442 7.105 1.00 97.75 110 GLY A N 1
ATOM 929 C CA . GLY A 1 110 ? -3.313 -1.388 7.941 1.00 97.75 110 GLY A CA 1
ATOM 930 C C . GLY A 1 110 ? -2.396 -0.985 9.097 1.00 97.75 110 GLY A C 1
ATOM 931 O O . GLY A 1 110 ? -1.696 -1.820 9.668 1.00 97.75 110 GLY A O 1
ATOM 932 N N . VAL A 1 111 ? -2.451 0.284 9.501 1.00 97.81 111 VAL A N 1
ATOM 933 C CA . VAL A 1 111 ? -1.884 0.776 10.768 1.00 97.81 111 VAL A CA 1
ATOM 934 C C . VAL A 1 111 ? -3.024 1.189 11.683 1.00 97.81 111 VAL A C 1
ATOM 936 O O . VAL A 1 111 ? -3.836 2.039 11.307 1.00 97.81 111 VAL A O 1
ATOM 939 N N . ARG A 1 112 ? -3.067 0.619 12.888 1.00 96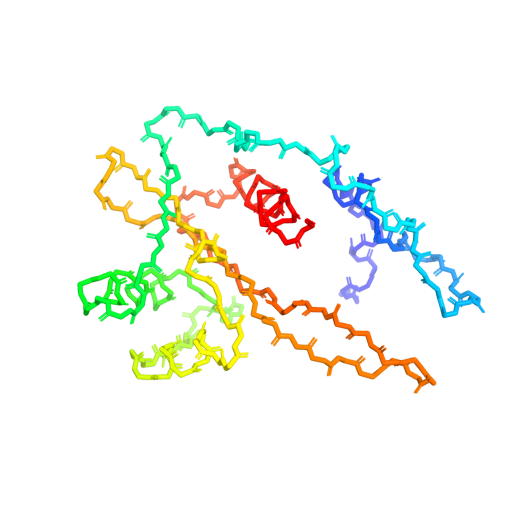.50 112 ARG A N 1
ATOM 940 C CA . ARG A 1 112 ? -4.087 0.905 13.904 1.00 96.50 112 ARG A CA 1
ATOM 941 C C . ARG A 1 112 ? -3.472 1.584 15.122 1.00 96.50 112 ARG A C 1
ATOM 943 O O . ARG A 1 112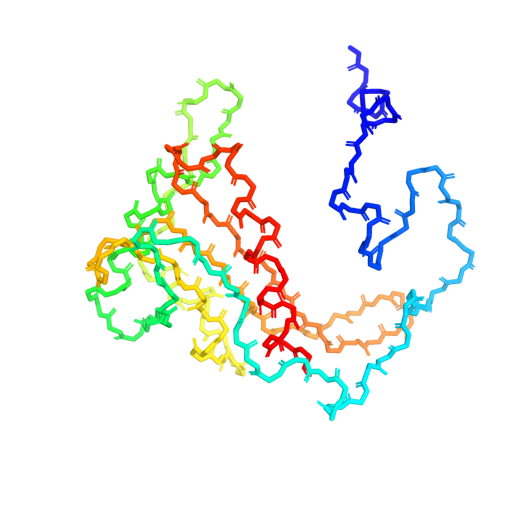 ? -2.327 1.309 15.459 1.00 96.50 112 ARG A O 1
ATOM 950 N N . ALA A 1 113 ? -4.221 2.459 15.793 1.00 92.50 113 ALA A N 1
ATOM 951 C CA . ALA A 1 113 ? -3.855 2.936 17.132 1.00 92.50 113 ALA A CA 1
ATOM 952 C C . ALA A 1 113 ? -4.525 2.069 18.197 1.00 92.50 113 ALA A C 1
ATOM 954 O O . ALA A 1 113 ? -5.734 1.832 18.122 1.00 92.50 113 ALA A O 1
ATOM 955 N N . ALA A 1 114 ? -3.748 1.616 19.185 1.00 79.94 114 ALA A N 1
ATOM 956 C CA . ALA A 1 114 ? -4.232 0.788 20.293 1.00 79.94 114 ALA A CA 1
ATOM 957 C C . ALA A 1 114 ? -5.080 -0.418 19.825 1.00 79.94 114 ALA A C 1
ATOM 959 O O . ALA A 1 114 ? -6.082 -0.760 20.447 1.00 79.94 114 ALA A O 1
ATOM 960 N N . GLY A 1 115 ? -4.733 -1.000 18.668 1.00 75.00 115 GLY A N 1
ATOM 961 C CA . GLY A 1 115 ? -5.418 -2.152 18.070 1.00 75.00 115 GLY A CA 1
ATOM 962 C C . GLY A 1 115 ? -6.854 -1.921 17.581 1.00 75.00 115 GLY A C 1
ATOM 963 O O . GLY A 1 115 ? -7.459 -2.860 17.081 1.00 75.00 115 GLY A O 1
ATOM 964 N N . SER A 1 116 ? -7.403 -0.707 17.690 1.00 83.94 116 SER A N 1
ATOM 965 C CA . SER A 1 116 ? -8.815 -0.438 17.388 1.00 83.94 116 SER A CA 1
ATOM 966 C C . SER A 1 116 ? -8.978 0.315 16.075 1.00 83.94 116 SER A C 1
ATOM 968 O O . SER A 1 116 ? -9.346 -0.277 15.073 1.00 83.94 116 SER A O 1
ATOM 970 N N . LYS A 1 117 ? -8.661 1.610 16.035 1.00 92.81 117 LYS A N 1
ATOM 971 C CA . LYS A 1 117 ? -8.976 2.469 14.886 1.00 92.81 117 LYS A CA 1
ATOM 972 C C . LYS A 1 117 ? -7.944 2.351 13.764 1.00 92.81 117 LYS A C 1
ATOM 974 O O . LYS A 1 117 ? -6.769 2.628 14.009 1.00 92.81 117 LYS A O 1
ATOM 979 N N . LEU A 1 118 ? -8.384 2.046 12.540 1.00 96.81 118 LEU A N 1
ATOM 980 C CA . LEU A 1 118 ? -7.566 2.121 11.323 1.00 96.81 118 LEU A CA 1
ATOM 981 C C . LEU A 1 118 ? -7.220 3.584 10.971 1.00 96.81 118 LEU A C 1
ATOM 983 O O . LEU A 1 118 ? -8.092 4.445 10.863 1.00 96.81 118 LEU A O 1
ATOM 987 N N . LEU A 1 119 ? -5.927 3.881 10.822 1.00 96.44 119 LEU A N 1
ATOM 988 C CA . LEU A 1 119 ? -5.398 5.242 10.633 1.00 96.44 119 LEU A CA 1
ATOM 989 C C . LEU A 1 119 ? -4.509 5.396 9.400 1.00 96.44 119 LEU A C 1
ATOM 991 O O . LEU A 1 119 ? -4.253 6.515 8.952 1.00 96.44 119 LEU A O 1
ATOM 995 N N . ALA A 1 120 ? -4.009 4.301 8.851 1.00 97.38 120 ALA A N 1
ATOM 996 C CA . ALA A 1 120 ? -3.376 4.303 7.548 1.00 97.38 120 ALA A CA 1
ATOM 997 C C . ALA A 1 120 ? -3.561 2.944 6.892 1.00 97.38 120 ALA A C 1
ATOM 999 O O . ALA A 1 120 ? -3.743 1.937 7.576 1.00 97.38 120 ALA A O 1
ATOM 1000 N N . PHE A 1 121 ? -3.496 2.938 5.571 1.00 98.12 121 PHE A N 1
ATOM 1001 C CA . PHE A 1 121 ? -3.662 1.751 4.763 1.00 98.12 121 PHE A CA 1
ATOM 1002 C C . PHE A 1 121 ? -2.738 1.825 3.553 1.00 98.12 121 PHE A C 1
ATOM 1004 O O . PH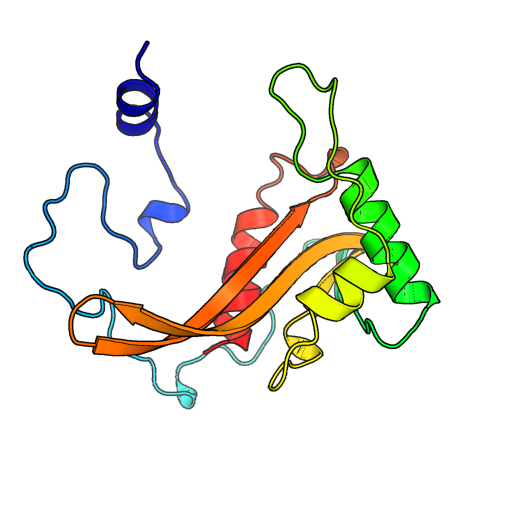E A 1 121 ? -2.638 2.874 2.913 1.00 98.12 121 PHE A O 1
ATOM 1011 N N . ILE A 1 122 ? -2.064 0.722 3.246 1.00 98.50 122 ILE A N 1
ATOM 1012 C CA . ILE A 1 122 ? -1.371 0.527 1.979 1.00 98.50 122 ILE A CA 1
ATOM 1013 C C . ILE A 1 122 ? -1.678 -0.874 1.448 1.00 98.50 122 ILE A C 1
ATOM 1015 O O . ILE A 1 122 ? -1.565 -1.848 2.189 1.00 98.50 122 ILE A O 1
ATOM 1019 N N . ALA A 1 123 ? -2.073 -0.968 0.183 1.00 98.25 123 ALA A N 1
ATOM 1020 C CA . ALA A 1 123 ? -2.339 -2.231 -0.496 1.00 98.25 123 ALA A CA 1
ATOM 1021 C C . ALA A 1 123 ? -1.397 -2.433 -1.680 1.00 98.25 123 ALA A C 1
ATOM 1023 O O . ALA A 1 123 ? -1.041 -1.458 -2.344 1.00 98.25 123 ALA A O 1
ATOM 1024 N N . ALA A 1 124 ? -1.048 -3.691 -1.949 1.00 98.44 124 ALA A N 1
ATOM 1025 C CA . ALA A 1 124 ? -0.439 -4.124 -3.202 1.00 98.44 124 ALA A CA 1
ATOM 1026 C C . ALA A 1 124 ? -1.387 -5.063 -3.956 1.00 98.44 124 ALA A C 1
ATOM 1028 O O . ALA A 1 124 ? -1.882 -6.039 -3.394 1.00 98.44 124 ALA A O 1
ATOM 1029 N N . ILE A 1 125 ? -1.614 -4.766 -5.232 1.00 97.69 125 ILE A N 1
ATOM 1030 C CA . ILE A 1 125 ? -2.551 -5.475 -6.103 1.00 97.69 125 ILE A CA 1
ATOM 1031 C C . ILE A 1 125 ? -1.745 -6.105 -7.242 1.00 97.69 125 ILE A C 1
ATOM 1033 O O . ILE A 1 125 ? -1.050 -5.373 -7.942 1.00 97.69 125 ILE A O 1
ATOM 1037 N N . PRO A 1 126 ? -1.774 -7.430 -7.452 1.00 97.62 126 PRO A N 1
ATOM 1038 C CA . PRO A 1 126 ? -0.967 -8.058 -8.494 1.00 97.62 126 PRO A CA 1
ATOM 1039 C C . PRO A 1 126 ? -1.437 -7.644 -9.889 1.00 97.62 126 PRO A C 1
ATOM 1041 O O . PRO A 1 126 ? -2.624 -7.720 -10.198 1.00 97.62 126 PRO A O 1
ATOM 1044 N N . ALA A 1 127 ? -0.491 -7.292 -10.756 1.00 96.38 127 ALA A N 1
ATOM 1045 C CA . ALA A 1 127 ? -0.766 -6.963 -12.148 1.00 96.38 127 ALA A CA 1
ATOM 1046 C C . ALA A 1 127 ? 0.348 -7.475 -13.067 1.00 96.38 127 ALA A C 1
ATOM 1048 O O . ALA A 1 127 ? 1.533 -7.408 -12.737 1.00 96.38 127 ALA A O 1
ATOM 1049 N N . LEU A 1 128 ? -0.032 -7.987 -14.237 1.00 96.94 128 LEU A N 1
ATOM 1050 C CA . LEU A 1 128 ? 0.910 -8.341 -15.293 1.00 96.94 128 LEU A CA 1
ATOM 1051 C C . LEU A 1 128 ? 1.037 -7.148 -16.243 1.00 96.94 128 LEU A C 1
ATOM 1053 O O . LEU A 1 128 ? 0.114 -6.858 -17.003 1.00 96.94 128 LEU A O 1
ATOM 1057 N N . ILE A 1 129 ? 2.166 -6.444 -16.187 1.00 96.81 129 ILE A N 1
ATOM 1058 C CA . ILE A 1 129 ? 2.361 -5.181 -16.902 1.00 96.81 129 ILE A CA 1
ATOM 1059 C C . ILE A 1 129 ? 3.292 -5.393 -18.093 1.00 96.81 129 ILE A C 1
ATOM 1061 O O . ILE A 1 129 ? 4.379 -5.958 -17.958 1.00 96.81 129 ILE A O 1
ATOM 1065 N N . ARG A 1 130 ? 2.885 -4.903 -19.269 1.00 97.00 130 ARG A N 1
ATOM 1066 C CA . ARG A 1 130 ? 3.738 -4.848 -20.460 1.00 97.00 130 ARG A CA 1
ATOM 1067 C C . ARG A 1 130 ? 4.387 -3.471 -20.582 1.00 97.00 130 ARG A C 1
ATOM 1069 O O . ARG A 1 130 ? 3.695 -2.475 -20.763 1.00 97.00 130 ARG A O 1
ATOM 1076 N N . ILE A 1 131 ? 5.714 -3.437 -20.530 1.00 95.62 131 ILE A N 1
ATOM 1077 C CA . ILE A 1 131 ? 6.541 -2.233 -20.642 1.00 95.62 131 ILE A CA 1
ATOM 1078 C C . ILE A 1 131 ? 7.432 -2.401 -21.875 1.00 95.62 131 ILE A C 1
ATOM 1080 O O . ILE A 1 131 ? 8.412 -3.150 -21.855 1.00 95.62 131 ILE A O 1
ATOM 1084 N N . TYR A 1 132 ? 7.055 -1.722 -22.963 1.00 95.25 132 TYR A N 1
ATOM 1085 C CA . TYR A 1 132 ? 7.618 -1.907 -24.305 1.00 95.25 132 TYR A CA 1
ATOM 1086 C C . TYR A 1 132 ? 7.524 -3.373 -24.785 1.00 95.25 132 TYR A C 1
ATOM 1088 O O . TYR A 1 132 ? 6.439 -3.893 -25.079 1.00 95.25 132 TYR A O 1
ATOM 1096 N N . ASP A 1 133 ? 8.667 -4.039 -24.881 1.00 95.19 133 ASP A N 1
ATOM 1097 C CA . ASP A 1 133 ? 8.868 -5.412 -25.326 1.00 95.19 133 ASP A CA 1
ATOM 1098 C C . ASP A 1 133 ? 8.870 -6.430 -24.172 1.00 95.19 133 ASP A C 1
ATOM 1100 O O . ASP A 1 133 ? 8.819 -7.633 -24.419 1.00 95.19 133 ASP A O 1
ATOM 1104 N N . LYS A 1 134 ? 8.871 -5.971 -22.914 1.00 94.88 134 LYS A N 1
ATOM 1105 C CA . LYS A 1 134 ? 8.920 -6.826 -21.721 1.00 94.88 134 LYS A CA 1
ATOM 1106 C C . LYS A 1 134 ? 7.556 -6.935 -21.060 1.00 94.88 134 LYS A C 1
ATOM 1108 O O . LYS A 1 134 ? 6.813 -5.962 -20.985 1.00 94.88 134 LYS A O 1
ATOM 1113 N N . THR A 1 135 ? 7.243 -8.117 -20.540 1.00 96.88 135 THR A N 1
ATOM 1114 C CA . THR A 1 135 ? 6.069 -8.344 -19.688 1.00 96.88 135 THR A CA 1
ATOM 1115 C C . THR A 1 135 ? 6.558 -8.789 -18.318 1.00 96.88 135 THR A C 1
ATOM 1117 O O . THR A 1 135 ? 7.335 -9.737 -18.229 1.00 96.88 135 THR A O 1
ATOM 1120 N N . ILE A 1 136 ? 6.155 -8.077 -17.268 1.00 94.88 136 ILE A N 1
ATOM 1121 C CA . ILE A 1 136 ? 6.696 -8.228 -15.915 1.00 94.88 136 ILE A CA 1
ATOM 1122 C C . ILE A 1 136 ? 5.537 -8.371 -14.929 1.00 94.88 136 ILE A C 1
ATOM 1124 O O . ILE A 1 136 ? 4.555 -7.631 -14.999 1.00 94.88 136 ILE A O 1
ATOM 1128 N N . GLN A 1 137 ? 5.656 -9.320 -13.999 1.00 94.81 137 GLN A N 1
ATOM 1129 C CA . GLN A 1 137 ? 4.750 -9.407 -12.860 1.00 94.81 137 GLN A CA 1
ATOM 1130 C C . GLN A 1 137 ? 5.093 -8.284 -11.879 1.00 94.81 137 GLN A C 1
ATOM 1132 O O . GLN A 1 137 ? 6.201 -8.231 -11.348 1.00 94.81 137 GLN A O 1
ATOM 1137 N N . MET A 1 138 ? 4.148 -7.382 -11.653 1.00 96.00 138 MET A N 1
ATOM 1138 C CA . MET A 1 138 ? 4.297 -6.221 -10.784 1.00 96.00 138 MET A CA 1
ATOM 1139 C C . MET A 1 138 ? 3.132 -6.158 -9.795 1.00 96.00 138 MET A C 1
ATOM 1141 O O . MET A 1 138 ? 2.256 -7.032 -9.770 1.00 96.00 138 MET A O 1
ATOM 1145 N N . VAL A 1 139 ? 3.141 -5.113 -8.973 1.00 97.81 139 VAL A N 1
ATOM 1146 C CA . VAL A 1 139 ? 2.015 -4.749 -8.124 1.00 97.81 139 VAL A CA 1
ATOM 1147 C C . VAL A 1 139 ? 1.650 -3.280 -8.317 1.00 97.81 139 VAL A C 1
ATOM 1149 O O . VAL A 1 139 ? 2.528 -2.430 -8.469 1.00 97.81 139 VAL A O 1
ATOM 1152 N N . GLU A 1 140 ? 0.360 -2.981 -8.286 1.00 97.00 140 GLU A N 1
ATOM 1153 C CA . GLU A 1 140 ? -0.178 -1.626 -8.182 1.00 97.00 140 GLU A CA 1
ATOM 1154 C C . GLU A 1 140 ? -0.368 -1.272 -6.705 1.00 97.00 140 GLU A C 1
ATOM 1156 O O . GLU A 1 140 ? -0.761 -2.123 -5.904 1.00 97.00 140 GLU A O 1
ATOM 1161 N N . ILE A 1 141 ? -0.067 -0.027 -6.327 1.00 97.44 141 ILE A N 1
ATOM 1162 C CA . ILE A 1 141 ? -0.066 0.409 -4.926 1.00 97.44 141 ILE A CA 1
ATOM 1163 C C . ILE A 1 141 ? -1.174 1.431 -4.676 1.00 97.44 141 ILE A C 1
ATOM 1165 O O . ILE A 1 141 ? -1.244 2.452 -5.358 1.00 97.44 141 ILE A O 1
ATOM 1169 N N . ILE A 1 142 ? -1.974 1.214 -3.629 1.00 94.56 142 ILE A N 1
ATOM 1170 C CA . ILE A 1 142 ? -2.911 2.210 -3.084 1.00 94.56 142 ILE A CA 1
ATOM 1171 C C . ILE A 1 142 ? -2.466 2.583 -1.677 1.00 94.56 142 ILE A C 1
ATOM 1173 O O . ILE A 1 142 ? -2.264 1.702 -0.853 1.00 94.56 142 ILE A O 1
ATOM 1177 N N . LEU A 1 143 ? -2.328 3.879 -1.388 1.00 96.06 143 LEU A N 1
ATOM 1178 C CA . LEU A 1 143 ? -1.837 4.395 -0.107 1.00 96.06 143 LEU A CA 1
ATOM 1179 C C . LEU A 1 143 ? -2.748 5.501 0.430 1.00 96.06 143 LEU A C 1
ATOM 1181 O O . LEU A 1 143 ? -2.929 6.528 -0.217 1.00 96.06 143 LEU A O 1
ATOM 1185 N N . CYS A 1 144 ? -3.226 5.351 1.662 1.00 95.88 144 CYS A N 1
ATOM 1186 C CA . CYS A 1 144 ? -3.947 6.386 2.391 1.00 95.88 144 CYS A CA 1
ATOM 1187 C C . CYS A 1 144 ? -3.385 6.555 3.806 1.00 95.88 144 CYS A C 1
ATOM 1189 O O . CYS A 1 144 ? -3.119 5.583 4.512 1.00 95.88 144 CYS A O 1
ATOM 1191 N N . VAL A 1 145 ? -3.231 7.805 4.241 1.00 95.75 145 VAL A N 1
ATOM 1192 C CA . VAL A 1 145 ? -2.861 8.153 5.616 1.00 95.75 145 VAL A CA 1
ATOM 1193 C C . VAL A 1 145 ? -3.877 9.150 6.145 1.00 95.75 145 VAL A C 1
ATOM 1195 O O . VAL A 1 145 ? -4.122 10.187 5.520 1.00 95.75 145 VAL A O 1
ATOM 1198 N N . HIS A 1 146 ? -4.419 8.863 7.327 1.00 94.62 146 HIS A N 1
ATOM 1199 C CA . HIS A 1 146 ? -5.341 9.748 8.021 1.00 94.62 146 HIS A CA 1
ATOM 1200 C C . HIS A 1 146 ? -4.752 11.161 8.144 1.00 94.62 146 HIS A C 1
ATOM 1202 O O . HIS A 1 146 ? -3.589 11.332 8.520 1.00 94.62 146 HIS A O 1
ATOM 1208 N N . LYS A 1 147 ? -5.560 12.195 7.882 1.00 91.62 147 LYS A N 1
ATOM 1209 C CA . LYS A 1 147 ? -5.123 13.602 7.777 1.00 91.62 147 LYS A CA 1
ATOM 1210 C C . LYS A 1 147 ? -4.254 14.067 8.946 1.00 91.62 147 LYS A C 1
ATOM 1212 O O . LYS A 1 147 ? -3.198 14.658 8.743 1.00 91.62 147 LYS A O 1
ATOM 1217 N N . LYS A 1 148 ? -4.649 13.716 10.174 1.00 90.94 148 LYS A N 1
ATOM 1218 C CA . LYS A 1 148 ? -3.916 14.049 11.416 1.00 90.94 148 LYS A CA 1
ATOM 1219 C C . LYS A 1 148 ? -2.511 13.432 11.528 1.00 90.94 148 LYS A C 1
ATOM 1221 O O . LYS A 1 148 ? -1.703 13.925 12.308 1.00 90.94 148 LYS A O 1
ATOM 1226 N N . LEU A 1 149 ? -2.215 12.368 10.779 1.00 91.44 149 LEU A N 1
ATOM 1227 C CA . LEU A 1 149 ? -0.906 11.703 10.754 1.00 91.44 149 LEU A CA 1
ATOM 1228 C C . LEU A 1 149 ? -0.063 12.083 9.527 1.00 91.44 149 LEU A C 1
ATOM 1230 O O . LEU A 1 149 ? 1.080 11.633 9.392 1.00 91.44 149 LEU A O 1
ATOM 1234 N N . ARG A 1 150 ? -0.589 12.932 8.634 1.00 91.56 150 ARG A N 1
ATOM 1235 C CA . ARG A 1 150 ? 0.186 13.475 7.514 1.00 91.56 150 ARG A CA 1
ATOM 1236 C C . ARG A 1 150 ? 1.375 14.287 8.050 1.00 91.56 150 ARG A C 1
ATOM 1238 O O . ARG A 1 150 ? 1.369 14.788 9.174 1.00 91.56 150 ARG A O 1
ATOM 1245 N N . SER A 1 151 ? 2.450 14.343 7.267 1.00 89.31 151 SER A N 1
ATOM 1246 C CA . SER A 1 151 ? 3.725 14.986 7.641 1.00 89.31 151 SER A CA 1
ATOM 1247 C C . SER A 1 151 ? 4.471 14.365 8.837 1.00 89.31 151 SER A C 1
ATOM 1249 O O . SER A 1 151 ? 5.510 14.882 9.240 1.00 89.31 151 SER A O 1
ATOM 1251 N N . LYS A 1 152 ? 4.025 13.215 9.370 1.00 91.94 152 LYS A N 1
ATOM 1252 C CA . LYS A 1 152 ? 4.724 12.456 10.432 1.00 91.94 152 LYS A CA 1
ATOM 1253 C C . LYS A 1 152 ? 5.639 11.342 9.907 1.00 91.94 152 LYS A C 1
ATOM 1255 O O . LYS A 1 152 ? 6.030 10.460 10.657 1.00 91.94 152 LYS A O 1
ATOM 1260 N N . ARG A 1 153 ? 5.980 11.371 8.611 1.00 91.50 153 ARG A N 1
ATOM 1261 C CA . ARG A 1 153 ? 6.832 10.370 7.930 1.00 91.50 153 ARG A CA 1
ATOM 1262 C C . ARG A 1 153 ? 6.311 8.919 8.000 1.00 91.50 153 ARG A C 1
ATOM 1264 O O . ARG A 1 153 ? 7.088 7.993 7.798 1.00 91.50 153 ARG A O 1
ATOM 1271 N N . LEU A 1 154 ? 5.004 8.720 8.195 1.00 94.25 154 LEU A N 1
ATOM 1272 C CA . LEU A 1 154 ? 4.390 7.385 8.201 1.00 94.25 154 LEU A CA 1
ATOM 1273 C C . LEU A 1 154 ? 4.359 6.735 6.804 1.00 94.25 154 LEU A C 1
ATOM 1275 O O . LEU A 1 154 ? 4.618 5.544 6.677 1.00 94.25 154 LEU A O 1
ATOM 1279 N N . ALA A 1 155 ? 4.115 7.515 5.744 1.00 95.94 155 ALA A N 1
ATOM 1280 C CA . ALA A 1 155 ? 4.072 7.008 4.366 1.00 95.94 155 ALA A CA 1
ATOM 1281 C C . ALA A 1 155 ? 5.372 6.298 3.921 1.00 95.94 155 ALA A C 1
ATOM 1283 O O . ALA A 1 155 ? 5.283 5.181 3.424 1.00 95.94 155 ALA A O 1
ATOM 1284 N N . PRO A 1 156 ? 6.581 6.845 4.165 1.00 97.00 156 PRO A N 1
ATOM 1285 C CA . PRO A 1 156 ? 7.833 6.109 3.969 1.00 97.00 156 PRO A CA 1
ATOM 1286 C C . PRO A 1 156 ? 7.899 4.734 4.647 1.00 97.00 156 PRO A C 1
ATOM 1288 O O . PRO A 1 156 ? 8.457 3.797 4.082 1.00 97.00 156 PRO A O 1
ATOM 1291 N N . VAL A 1 157 ? 7.354 4.607 5.862 1.00 97.31 157 VAL A N 1
ATOM 1292 C CA . VAL A 1 157 ? 7.351 3.341 6.610 1.00 97.31 157 VAL A CA 1
ATOM 1293 C C . VAL A 1 157 ? 6.372 2.349 5.979 1.00 97.31 157 VAL A C 1
ATOM 1295 O O . VAL A 1 157 ? 6.727 1.189 5.801 1.00 97.31 157 VAL A O 1
ATOM 1298 N N . LEU A 1 158 ? 5.193 2.821 5.561 1.00 98.19 158 LEU A N 1
ATOM 1299 C CA . LEU A 1 158 ? 4.208 2.036 4.806 1.00 98.19 158 LEU A CA 1
ATOM 1300 C C . LEU A 1 158 ? 4.788 1.498 3.495 1.00 98.19 158 LEU A C 1
ATOM 1302 O O . LEU A 1 158 ? 4.665 0.309 3.223 1.00 98.19 158 LEU A O 1
ATOM 1306 N N . ILE A 1 159 ? 5.464 2.353 2.720 1.00 98.38 159 ILE A N 1
ATOM 1307 C CA . ILE A 1 159 ? 6.092 1.967 1.449 1.00 98.38 159 ILE A CA 1
ATOM 1308 C C . ILE A 1 159 ? 7.160 0.891 1.688 1.00 98.38 159 ILE A C 1
ATOM 1310 O O . ILE A 1 159 ? 7.166 -0.129 1.013 1.00 98.38 159 ILE A O 1
ATOM 1314 N N . ARG A 1 160 ? 8.026 1.062 2.693 1.00 97.81 160 ARG A N 1
ATOM 1315 C CA . ARG A 1 160 ? 9.042 0.050 3.026 1.00 97.81 160 ARG A CA 1
ATOM 1316 C C . ARG A 1 160 ? 8.432 -1.282 3.454 1.00 97.81 160 ARG A C 1
ATOM 1318 O O . ARG A 1 160 ? 8.936 -2.330 3.061 1.00 97.81 160 ARG A O 1
ATOM 1325 N N . GLU A 1 161 ? 7.366 -1.247 4.248 1.00 98.38 161 GLU A N 1
ATOM 1326 C CA . GLU A 1 161 ? 6.696 -2.463 4.703 1.00 98.38 161 GLU A CA 1
ATOM 1327 C C . GLU A 1 161 ? 5.994 -3.193 3.556 1.00 98.38 161 GLU A C 1
ATOM 1329 O O . GLU A 1 161 ? 6.144 -4.407 3.455 1.00 98.38 161 GLU A O 1
ATOM 1334 N N . ILE A 1 162 ? 5.289 -2.493 2.657 1.00 98.38 162 ILE A N 1
ATOM 1335 C CA . ILE A 1 162 ? 4.660 -3.174 1.518 1.00 98.38 162 ILE A CA 1
ATOM 1336 C C . ILE A 1 162 ? 5.710 -3.737 0.555 1.00 98.38 162 ILE A C 1
ATOM 1338 O O . ILE A 1 162 ? 5.573 -4.879 0.128 1.00 98.38 162 ILE A O 1
ATOM 1342 N N . THR A 1 163 ? 6.809 -3.015 0.300 1.00 97.56 163 THR A N 1
ATOM 1343 C CA . THR A 1 163 ? 7.924 -3.522 -0.515 1.00 97.56 163 THR A CA 1
ATOM 1344 C C . THR A 1 163 ? 8.521 -4.794 0.090 1.00 97.56 163 THR A C 1
ATOM 1346 O O . THR A 1 163 ? 8.770 -5.753 -0.632 1.00 97.56 163 THR A O 1
ATOM 1349 N N . ARG A 1 164 ? 8.687 -4.850 1.420 1.00 97.50 164 ARG A N 1
ATOM 1350 C CA . ARG A 1 164 ? 9.162 -6.048 2.135 1.00 97.50 164 ARG A CA 1
ATOM 1351 C C . ARG A 1 164 ? 8.224 -7.249 1.984 1.00 97.50 164 ARG A C 1
ATOM 1353 O O . ARG A 1 164 ? 8.710 -8.367 1.972 1.00 97.50 164 ARG A O 1
ATOM 1360 N N . ARG A 1 165 ? 6.904 -7.035 1.938 1.00 97.06 165 ARG A N 1
ATOM 1361 C CA . ARG A 1 165 ? 5.907 -8.115 1.794 1.00 97.06 165 ARG A CA 1
ATOM 1362 C C . ARG A 1 165 ? 5.717 -8.580 0.349 1.00 97.06 165 ARG A C 1
ATOM 1364 O O . ARG A 1 165 ? 5.170 -9.661 0.128 1.00 97.06 165 ARG A O 1
ATOM 1371 N N . VAL A 1 166 ? 6.036 -7.726 -0.619 1.00 96.38 166 VAL A N 1
ATOM 1372 C CA . VAL A 1 166 ? 5.904 -8.028 -2.051 1.00 96.38 166 VAL A CA 1
ATOM 1373 C C . VAL A 1 166 ? 7.121 -8.785 -2.569 1.00 96.38 166 VAL A C 1
ATOM 1375 O O . VAL A 1 166 ? 6.932 -9.726 -3.339 1.00 96.38 166 VAL A O 1
ATOM 1378 N N . ASN A 1 167 ? 8.323 -8.382 -2.144 1.00 93.00 167 ASN A N 1
ATOM 1379 C CA . ASN A 1 167 ? 9.556 -9.129 -2.392 1.00 93.00 167 ASN A CA 1
ATOM 1380 C C . ASN A 1 167 ? 9.522 -10.474 -1.653 1.00 93.00 167 ASN A C 1
ATOM 1382 O O . ASN A 1 167 ? 9.991 -11.467 -2.247 1.00 93.00 167 ASN A O 1
#

Secondary structure (DSSP, 8-state):
--HHHHHHTS--TTGGGSSSPPTTPPP-S-S-SSPPPPGGGS--SPPP--TTEEEEE--TTSHHHHHHHHHHHHHHS-B-TTS--B----HHHHHHHH--TT--GGGEEEEEETTTEEEEEEEEEEEEEEETTEEEEEEEEEEEE-GGGTTTTHHHHHHHHHHHHH-

Foldseek 3Di:
DPPLVVVVPDDPPLVVPDLDDDRPDDDDDDDGSDDDDDLVPFDPDADDDDPPKDKDQQDLVDPVSLVLVQVQQQQWNDAPPVNPDGDNQDSVNCSPVQDDPPHDSQQFIFMDGNPPHTFWTKHWAWDFDDDPPDTDTGTDMDITGHPVCPPVCVVSSVVSRSVSVVD

InterPro domains:
  IPR000903 Glycylpeptide N-tetradecanoyltransferase [PTHR11377] (3-167)
  IPR016181 Acyl-CoA N-acyltransferase [SSF55729] (10-167)
  IPR022676 Glycylpeptide N-tetradecanoyltransferase, N-terminal [PF01233] (33-167)

Organism: Meloidogyne incognita (NCBI:txid6306)

Radius of gyration: 17.51 Å; chains: 1; bounding box: 37×43×46 Å